Protein AF-A0A3D2HWS5-F1 (afdb_monomer_lite)

Radius of gyration: 29.05 Å; chains: 1; bounding box: 53×52×76 Å

Structure (mmCIF, N/CA/C/O backbone):
data_AF-A0A3D2HWS5-F1
#
_entry.id   AF-A0A3D2HWS5-F1
#
loop_
_atom_site.group_PDB
_atom_site.id
_atom_site.type_symbol
_atom_site.label_atom_id
_atom_site.label_alt_id
_atom_site.label_comp_id
_atom_site.label_asym_id
_atom_site.label_entity_id
_atom_site.label_seq_id
_atom_site.pdbx_PDB_ins_code
_atom_site.Cartn_x
_atom_site.Cartn_y
_atom_site.Cartn_z
_atom_site.occupancy
_atom_site.B_iso_or_equiv
_atom_site.auth_seq_id
_atom_site.auth_comp_id
_atom_site.auth_asym_id
_atom_site.auth_atom_id
_atom_site.pdbx_PDB_model_num
ATOM 1 N N . MET A 1 1 ? -42.005 -26.783 21.561 1.00 43.72 1 MET A N 1
ATOM 2 C CA . MET A 1 1 ? -40.786 -27.263 22.251 1.00 43.72 1 MET A CA 1
ATOM 3 C C . MET A 1 1 ? -40.171 -26.058 22.967 1.00 43.72 1 MET A C 1
ATOM 5 O O . MET A 1 1 ? -39.497 -25.274 22.329 1.00 43.72 1 MET A O 1
ATOM 9 N N . ARG A 1 2 ? -40.757 -25.592 24.078 1.00 44.53 2 ARG A N 1
ATOM 10 C CA . ARG A 1 2 ? -40.393 -25.871 25.488 1.00 44.53 2 ARG A CA 1
ATOM 11 C C . ARG A 1 2 ? -38.894 -25.729 25.805 1.00 44.53 2 ARG A C 1
ATOM 13 O O . ARG A 1 2 ? -38.157 -26.702 25.752 1.00 44.53 2 ARG A O 1
ATOM 20 N N . LEU A 1 3 ? -38.532 -24.474 26.102 1.00 45.56 3 LEU A N 1
ATOM 21 C CA . LEU A 1 3 ? -37.696 -23.984 27.211 1.00 45.56 3 LEU A CA 1
ATOM 22 C C . LEU A 1 3 ? -37.005 -25.080 28.045 1.00 45.56 3 LEU A C 1
ATOM 24 O O . LEU A 1 3 ? -37.684 -25.826 28.752 1.00 45.56 3 LEU A O 1
ATOM 28 N N . PHE A 1 4 ? -35.671 -25.119 28.019 1.00 47.72 4 PHE A N 1
ATOM 29 C CA . PHE A 1 4 ? -34.886 -25.878 28.993 1.00 47.72 4 PHE A CA 1
ATOM 30 C C . PHE A 1 4 ? -34.594 -25.008 30.229 1.00 47.72 4 PHE A C 1
ATOM 32 O O . PHE A 1 4 ? -34.109 -23.885 30.070 1.00 47.72 4 PHE A O 1
ATOM 39 N N . PRO A 1 5 ? -34.922 -25.489 31.442 1.00 51.78 5 PRO A N 1
ATOM 40 C CA . PRO A 1 5 ? -34.803 -24.736 32.679 1.00 51.78 5 PRO A CA 1
ATOM 41 C C . PRO A 1 5 ? -33.425 -24.866 33.337 1.00 51.78 5 PRO A C 1
ATOM 43 O O . PRO A 1 5 ? -32.711 -25.857 33.205 1.00 51.78 5 PRO A O 1
ATOM 46 N N . ILE A 1 6 ? -33.138 -23.826 34.108 1.00 55.88 6 ILE A N 1
ATOM 47 C CA . ILE A 1 6 ? -32.099 -23.656 35.123 1.00 55.88 6 ILE A CA 1
ATOM 48 C C . ILE A 1 6 ? -32.249 -24.707 36.243 1.00 55.88 6 ILE A C 1
ATOM 50 O O . ILE A 1 6 ? -33.352 -24.877 36.755 1.00 55.88 6 ILE A O 1
ATOM 54 N N . LEU A 1 7 ? -31.143 -25.331 36.675 1.00 49.88 7 LEU A N 1
ATOM 55 C CA . LEU A 1 7 ? -30.927 -25.936 38.009 1.00 49.88 7 LEU A CA 1
ATOM 56 C C . LEU A 1 7 ? -29.397 -26.030 38.244 1.00 49.88 7 LEU A C 1
ATOM 58 O O . LEU A 1 7 ? -28.706 -26.690 37.480 1.00 49.88 7 LEU A O 1
ATOM 62 N N . LEU A 1 8 ? -28.795 -25.182 39.089 1.00 50.88 8 LEU A N 1
ATOM 63 C CA . LEU A 1 8 ? -28.624 -25.313 40.555 1.00 50.88 8 LEU A CA 1
ATOM 64 C C . LEU A 1 8 ? -27.462 -26.235 40.985 1.00 50.88 8 LEU A C 1
ATOM 66 O O . LEU A 1 8 ? -27.625 -27.447 41.015 1.00 50.88 8 LEU A O 1
ATOM 70 N N . SER A 1 9 ? -26.338 -25.625 41.394 1.00 44.72 9 SER A N 1
ATOM 71 C CA . SER A 1 9 ? -25.592 -25.900 42.649 1.00 44.72 9 SER A CA 1
ATOM 72 C C . SER A 1 9 ? -24.456 -24.849 42.765 1.00 44.72 9 SER A C 1
ATOM 74 O O . SER A 1 9 ? -23.614 -24.795 41.878 1.00 44.72 9 SER A O 1
ATOM 76 N N . LEU A 1 10 ? -24.449 -23.838 43.660 1.00 44.75 10 LEU A N 1
ATOM 77 C CA . LEU A 1 10 ? -24.206 -23.879 45.126 1.00 44.75 10 LEU A CA 1
ATOM 78 C C . LEU A 1 10 ? -23.058 -24.857 45.459 1.00 44.75 10 LEU A C 1
ATOM 80 O O . LEU A 1 10 ? -23.177 -26.023 45.107 1.00 44.75 10 LEU A O 1
ATOM 84 N N . THR A 1 11 ? -21.917 -24.560 46.088 1.00 50.62 11 THR A N 1
ATOM 85 C CA . THR A 1 11 ? -21.402 -23.591 47.092 1.00 50.62 11 THR A CA 1
ATOM 86 C C . THR A 1 11 ? -19.868 -23.844 47.133 1.00 50.62 11 THR A C 1
ATOM 88 O O . THR A 1 11 ? -19.452 -24.942 46.784 1.00 50.62 11 THR A O 1
ATOM 91 N N . ALA A 1 12 ? -18.941 -22.965 47.517 1.00 53.25 12 ALA A N 1
ATOM 92 C CA . ALA A 1 12 ? -18.774 -22.416 48.858 1.00 53.25 12 ALA A CA 1
ATOM 93 C C . ALA A 1 12 ? -17.658 -21.353 48.869 1.00 53.25 12 ALA A C 1
ATOM 95 O O . ALA A 1 12 ? -16.605 -21.509 48.253 1.00 53.25 12 ALA A O 1
ATOM 96 N N . ILE A 1 13 ? -17.928 -20.289 49.617 1.00 55.72 13 ILE A N 1
ATOM 97 C CA . ILE A 1 13 ? -17.050 -19.171 49.945 1.00 55.72 13 ILE A CA 1
ATOM 98 C C . ILE A 1 13 ? -16.244 -19.586 51.178 1.00 55.72 13 ILE A C 1
ATOM 100 O O . ILE A 1 13 ? -16.841 -19.917 52.202 1.00 55.72 13 ILE A O 1
ATOM 104 N N . LEU A 1 14 ? -14.913 -19.541 51.112 1.00 53.78 14 LEU A N 1
ATOM 105 C CA . LEU A 1 14 ? -14.077 -19.545 52.311 1.00 53.78 14 LEU A CA 1
ATOM 106 C C . LEU A 1 14 ? -13.640 -18.114 52.607 1.00 53.78 14 LEU A C 1
ATOM 108 O O . LEU A 1 14 ? -12.800 -17.536 51.921 1.00 53.78 14 LEU A O 1
ATOM 112 N N . LEU A 1 15 ? -14.268 -17.561 53.645 1.00 55.41 15 LEU A N 1
ATOM 113 C CA . LEU A 1 15 ? -13.792 -16.398 54.369 1.00 55.41 15 LEU A CA 1
ATOM 114 C C . LEU A 1 15 ? -12.448 -16.735 55.020 1.00 55.41 15 LEU A C 1
ATOM 116 O O . LEU A 1 15 ? -12.360 -17.682 55.798 1.00 55.41 15 LEU A O 1
ATOM 120 N N . SER A 1 16 ? -11.443 -15.897 54.797 1.00 60.47 16 SER A N 1
ATOM 121 C CA . SER A 1 16 ? -10.395 -15.689 55.791 1.00 60.47 16 SER A CA 1
ATOM 122 C C . SER A 1 16 ? -10.261 -14.192 56.005 1.00 60.47 16 SER A C 1
AT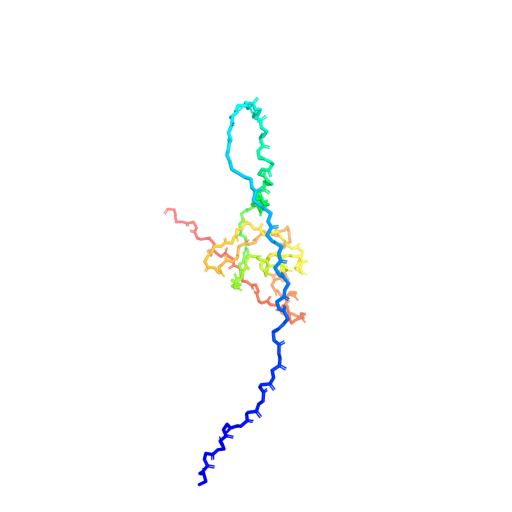OM 124 O O . SER A 1 16 ? -9.738 -13.469 55.160 1.00 60.47 16 SER A O 1
ATOM 126 N N . GLY A 1 17 ? -10.815 -13.729 57.122 1.00 43.22 17 GLY A N 1
ATOM 127 C CA . GLY A 1 17 ? -10.568 -12.393 57.630 1.00 43.22 17 GLY A CA 1
ATOM 128 C C . GLY A 1 17 ? -9.180 -12.312 58.260 1.00 43.22 17 GLY A C 1
ATOM 129 O O . GLY A 1 17 ? -8.743 -13.238 58.939 1.00 43.22 17 GLY A O 1
ATOM 130 N N . CYS A 1 18 ? -8.523 -11.171 58.087 1.00 49.53 18 CYS A N 1
ATOM 131 C CA . CYS A 1 18 ? -7.499 -10.700 59.006 1.00 49.53 18 CYS A CA 1
ATOM 132 C C . CYS A 1 18 ? -7.966 -9.339 59.517 1.00 49.53 18 CYS A C 1
ATOM 134 O O . CYS A 1 18 ? -8.001 -8.361 58.773 1.00 49.53 18 CYS A O 1
ATOM 136 N N . ALA A 1 19 ? -8.386 -9.312 60.780 1.00 44.41 19 ALA A N 1
ATOM 137 C CA . ALA A 1 19 ? -8.507 -8.088 61.547 1.00 44.41 19 ALA A CA 1
ATOM 138 C C . ALA A 1 19 ? -7.093 -7.665 61.965 1.00 44.41 19 ALA A C 1
ATOM 140 O O . ALA A 1 19 ? -6.368 -8.443 62.582 1.00 44.41 19 ALA A O 1
ATOM 141 N N . GLY A 1 20 ? -6.710 -6.450 61.601 1.00 39.94 20 GLY A N 1
ATOM 142 C CA . GLY A 1 20 ? -5.463 -5.813 62.001 1.00 39.94 20 GLY A CA 1
ATOM 143 C C . GLY A 1 20 ? -5.699 -4.313 62.027 1.00 39.94 20 GLY A C 1
ATOM 144 O O . GLY A 1 20 ? -5.607 -3.649 61.001 1.00 39.94 20 GLY A O 1
ATOM 145 N N . ASP A 1 21 ? -6.110 -3.836 63.194 1.00 49.16 21 ASP A N 1
ATOM 146 C CA . ASP A 1 21 ? -6.397 -2.446 63.529 1.00 49.16 21 ASP A CA 1
ATOM 147 C C . ASP A 1 21 ? -5.085 -1.663 63.706 1.00 49.16 21 ASP A C 1
ATOM 149 O O . ASP A 1 21 ? -4.228 -2.080 64.485 1.00 49.16 21 ASP A O 1
ATOM 153 N N . ALA A 1 22 ? -4.923 -0.552 62.981 1.00 41.34 22 ALA A N 1
ATOM 154 C CA . ALA A 1 22 ? -4.096 0.582 63.398 1.00 41.34 22 ALA A CA 1
ATOM 155 C C . ALA A 1 22 ? -4.407 1.820 62.535 1.00 41.34 22 ALA A C 1
ATOM 157 O O . ALA A 1 22 ? -4.209 1.831 61.320 1.00 41.34 22 ALA A O 1
ATOM 158 N N . ARG A 1 23 ? -4.867 2.891 63.183 1.00 38.91 23 ARG A N 1
ATOM 159 C CA . ARG A 1 23 ? -5.060 4.255 62.656 1.00 38.91 23 ARG A CA 1
ATOM 160 C C . ARG A 1 23 ? -4.614 5.235 63.771 1.00 38.91 23 ARG A C 1
ATOM 162 O O . ARG A 1 23 ? -4.893 4.897 64.920 1.00 38.91 23 ARG A O 1
ATOM 169 N N . PRO A 1 24 ? -4.112 6.474 63.537 1.00 51.00 24 PRO A N 1
ATOM 170 C CA . PRO A 1 24 ? -3.329 7.051 62.420 1.00 51.00 24 PRO A CA 1
ATOM 171 C C . PRO A 1 24 ? -2.133 7.988 62.830 1.00 51.00 24 PRO A C 1
ATOM 173 O O . PRO A 1 24 ? -2.039 8.380 63.987 1.00 51.00 24 PRO A O 1
ATOM 176 N N . GLU A 1 25 ? -1.357 8.435 61.812 1.00 45.75 25 GLU A N 1
ATOM 177 C CA . GLU A 1 25 ? -0.641 9.746 61.615 1.00 45.75 25 GLU A CA 1
ATOM 178 C C . GLU A 1 25 ? 0.541 10.155 62.545 1.00 45.75 25 GLU A C 1
ATOM 180 O O . GLU A 1 25 ? 0.576 9.708 63.687 1.00 45.75 25 GLU A O 1
ATOM 185 N N . PRO A 1 26 ? 1.473 11.080 62.166 1.00 48.34 26 PRO A N 1
ATOM 186 C CA . PRO A 1 26 ? 1.761 11.742 60.871 1.00 48.34 26 PRO A CA 1
ATOM 187 C C . PRO A 1 26 ? 3.275 11.816 60.489 1.00 48.34 26 PRO A C 1
ATOM 189 O O . PRO A 1 26 ? 4.165 11.558 61.293 1.00 48.34 26 PRO A O 1
ATOM 192 N N . THR A 1 27 ? 3.549 12.385 59.305 1.00 43.50 27 THR A N 1
ATOM 193 C CA . THR A 1 27 ? 4.818 13.030 58.875 1.00 43.50 27 THR A CA 1
ATOM 194 C C . THR A 1 27 ? 5.974 12.117 58.455 1.00 43.50 27 THR A C 1
ATOM 196 O O . THR A 1 27 ? 6.743 11.656 59.281 1.00 43.50 27 THR A O 1
ATOM 199 N N . GLU A 1 28 ? 6.186 11.991 57.144 1.00 47.81 28 GLU A N 1
ATOM 200 C CA . GLU A 1 28 ? 7.412 12.515 56.529 1.00 47.81 28 GLU A CA 1
ATOM 201 C C . GLU A 1 28 ? 7.266 12.603 55.005 1.00 47.81 28 GLU A C 1
ATOM 203 O O . GLU A 1 28 ? 7.000 11.634 54.296 1.00 47.81 28 GLU A O 1
ATOM 208 N N . THR A 1 29 ? 7.431 13.827 54.514 1.00 53.75 29 THR A N 1
ATOM 209 C CA . THR A 1 29 ? 7.716 14.156 53.123 1.00 53.75 29 THR A CA 1
ATOM 210 C C . THR A 1 29 ? 8.863 13.291 52.614 1.00 53.75 29 THR A C 1
ATOM 212 O O . THR A 1 29 ? 9.986 13.400 53.093 1.00 53.75 29 THR A O 1
ATOM 215 N N . THR A 1 30 ? 8.620 12.501 51.576 1.00 43.97 30 THR A N 1
ATOM 216 C CA . THR A 1 30 ? 9.634 12.194 50.565 1.00 43.97 30 THR A CA 1
ATOM 217 C C . THR A 1 30 ? 8.909 12.031 49.241 1.00 43.97 30 THR A C 1
ATOM 219 O O . THR A 1 3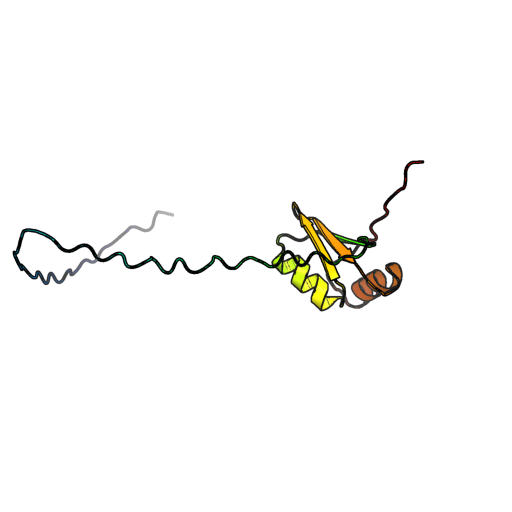0 ? 8.145 11.094 49.026 1.00 43.97 30 THR A O 1
ATOM 222 N N . ALA A 1 31 ? 9.119 13.010 48.365 1.00 50.44 31 ALA A N 1
ATOM 223 C CA . ALA A 1 31 ? 8.754 12.922 46.968 1.00 50.44 31 ALA A CA 1
ATOM 224 C C . ALA A 1 31 ? 9.460 11.707 46.356 1.00 50.44 31 ALA A C 1
ATOM 226 O O . ALA A 1 31 ? 10.688 11.663 46.311 1.00 50.44 31 ALA A O 1
ATOM 227 N N . ILE A 1 32 ? 8.690 10.734 45.875 1.00 48.16 32 ILE A N 1
ATOM 228 C CA . ILE A 1 32 ? 9.200 9.727 44.949 1.00 48.16 32 ILE A CA 1
ATOM 229 C C . ILE A 1 32 ? 8.309 9.785 43.719 1.00 48.16 32 ILE A C 1
ATOM 231 O O . ILE A 1 32 ? 7.163 9.342 43.708 1.00 48.16 32 ILE A O 1
ATOM 235 N N . THR A 1 33 ? 8.869 10.441 42.713 1.00 43.16 33 THR A N 1
ATOM 236 C CA . THR A 1 33 ? 8.429 10.530 41.331 1.00 43.16 33 THR A CA 1
ATOM 237 C C . THR A 1 33 ? 7.877 9.193 40.848 1.00 43.16 33 THR A C 1
ATOM 239 O O . THR A 1 33 ? 8.579 8.184 40.832 1.00 43.16 33 THR A O 1
ATOM 242 N N . GLN A 1 34 ? 6.613 9.206 40.433 1.00 50.97 34 GLN A N 1
ATOM 243 C CA . GLN A 1 34 ? 5.990 8.153 39.644 1.00 50.97 34 GLN A CA 1
ATOM 244 C C . GLN A 1 34 ? 6.883 7.882 38.420 1.00 50.97 34 GLN A C 1
ATOM 246 O O . GLN A 1 34 ? 7.099 8.808 37.634 1.00 50.97 34 GLN A O 1
ATOM 251 N N . PRO A 1 35 ? 7.411 6.664 38.200 1.00 44.03 35 PRO A N 1
ATOM 252 C CA . PRO A 1 35 ? 7.876 6.306 36.876 1.00 44.03 35 PRO A CA 1
ATOM 253 C C . PRO A 1 35 ? 6.614 6.115 36.035 1.00 44.03 35 PRO A C 1
ATOM 255 O O . PRO A 1 35 ? 6.093 5.011 35.890 1.00 44.03 35 PRO A O 1
ATOM 258 N N . THR A 1 36 ? 6.069 7.223 35.533 1.00 45.31 36 THR A N 1
ATOM 259 C CA . THR A 1 36 ? 5.164 7.196 34.392 1.00 45.31 36 THR A CA 1
ATOM 260 C C . THR A 1 36 ? 5.988 6.604 33.267 1.00 45.31 36 THR A C 1
ATOM 262 O O . THR A 1 36 ? 6.843 7.276 32.691 1.00 45.31 36 THR A O 1
ATOM 265 N N . ALA A 1 37 ? 5.800 5.305 33.030 1.00 50.53 37 ALA A N 1
ATOM 266 C CA . ALA A 1 37 ? 6.298 4.661 31.835 1.00 50.53 37 ALA A CA 1
ATOM 267 C C . ALA A 1 37 ? 5.873 5.552 30.659 1.00 50.53 37 ALA A C 1
ATOM 269 O O . ALA A 1 37 ? 4.682 5.874 30.564 1.00 50.53 37 ALA A O 1
ATOM 270 N N . PRO A 1 38 ? 6.809 6.021 29.818 1.00 49.97 38 PRO A N 1
ATOM 271 C CA . PRO A 1 38 ? 6.416 6.727 28.618 1.00 49.97 38 PRO A CA 1
ATOM 272 C C . PRO A 1 38 ? 5.475 5.794 27.858 1.00 49.97 38 PRO A C 1
ATOM 274 O O . PRO A 1 38 ? 5.809 4.630 27.618 1.00 49.97 38 PRO A O 1
ATOM 277 N N . ALA A 1 39 ? 4.274 6.284 27.538 1.00 60.75 39 ALA A N 1
ATOM 278 C CA . ALA A 1 39 ? 3.445 5.641 26.531 1.00 60.75 39 ALA A CA 1
ATOM 279 C C . ALA A 1 39 ? 4.353 5.364 25.323 1.00 60.75 39 ALA A C 1
ATOM 281 O O . ALA A 1 39 ? 5.170 6.233 25.001 1.00 60.75 39 ALA A O 1
ATOM 282 N N . PRO A 1 40 ? 4.295 4.180 24.690 1.00 52.44 40 PRO A N 1
ATOM 283 C CA . PRO A 1 40 ? 5.051 3.965 23.473 1.00 52.44 40 PRO A CA 1
ATOM 284 C C . PRO A 1 40 ? 4.580 5.018 22.474 1.00 52.44 40 PRO A C 1
ATOM 286 O O . PRO A 1 40 ? 3.463 4.948 21.963 1.00 52.44 40 PRO A O 1
ATOM 289 N N . SER A 1 41 ? 5.414 6.030 22.250 1.00 51.00 41 SER A N 1
ATOM 290 C CA . SER A 1 41 ? 5.305 6.900 21.097 1.00 51.00 41 SER A CA 1
ATOM 291 C C . SER A 1 41 ? 5.412 5.965 19.908 1.00 51.00 41 SER A C 1
ATOM 293 O O . SER A 1 41 ? 6.494 5.454 19.621 1.00 51.00 41 SER A O 1
ATOM 295 N N . VAL A 1 42 ? 4.276 5.660 19.283 1.00 59.31 42 VAL A N 1
ATOM 296 C CA . VAL A 1 42 ? 4.264 5.057 17.956 1.00 59.31 42 VAL A CA 1
ATOM 297 C C . VAL A 1 42 ? 5.133 5.997 17.125 1.00 59.31 42 VAL A C 1
ATOM 299 O O . VAL A 1 42 ? 4.805 7.184 17.061 1.00 59.31 42 VAL A O 1
ATOM 302 N N . PRO A 1 43 ? 6.296 5.562 16.614 1.00 48.75 43 PRO A N 1
ATOM 303 C CA . PRO A 1 43 ? 7.067 6.428 15.751 1.00 48.75 43 PRO A CA 1
ATOM 304 C C . PRO A 1 43 ? 6.152 6.744 14.575 1.00 48.75 43 PRO A C 1
ATOM 306 O O . PRO A 1 43 ? 5.725 5.828 13.868 1.00 48.75 43 PRO A O 1
ATOM 309 N N . GLU A 1 44 ? 5.815 8.022 14.401 1.00 51.28 44 GLU A N 1
ATOM 310 C CA . GLU A 1 44 ? 5.300 8.527 13.137 1.00 51.28 44 GLU A CA 1
ATOM 311 C C . GLU A 1 44 ? 6.385 8.216 12.105 1.00 51.28 44 GLU A C 1
ATOM 313 O O . GLU A 1 44 ? 7.363 8.941 11.936 1.00 51.28 44 GLU A O 1
ATOM 318 N N . THR A 1 45 ? 6.294 7.023 11.521 1.00 47.56 45 THR A N 1
ATOM 319 C CA . THR A 1 45 ? 7.184 6.552 10.469 1.00 47.56 45 THR A CA 1
ATOM 320 C C . THR A 1 45 ? 6.648 7.180 9.199 1.00 47.56 45 THR A C 1
ATOM 322 O O . THR A 1 45 ? 6.005 6.533 8.383 1.00 47.56 45 THR A O 1
ATOM 325 N N . THR A 1 46 ? 6.816 8.494 9.112 1.00 55.41 46 THR A N 1
ATOM 326 C CA . THR A 1 46 ? 6.454 9.310 7.964 1.00 55.41 46 THR A CA 1
ATOM 327 C C . THR A 1 46 ? 7.644 9.239 7.018 1.00 55.41 46 THR A C 1
ATOM 329 O O . THR A 1 46 ? 8.655 9.913 7.223 1.00 55.41 46 THR A O 1
ATOM 332 N N . GLY A 1 47 ? 7.590 8.356 6.019 1.00 58.53 47 GLY A N 1
ATOM 333 C CA . GLY A 1 47 ? 8.579 8.357 4.943 1.00 58.53 47 GLY A CA 1
ATOM 334 C C . GLY A 1 47 ? 8.604 9.721 4.244 1.00 58.53 47 GLY A C 1
ATOM 335 O O . GLY A 1 47 ? 7.562 10.234 3.858 1.00 58.53 47 GLY A O 1
ATOM 336 N N . THR A 1 48 ? 9.785 10.316 4.068 1.00 69.38 48 THR A N 1
ATOM 337 C CA . THR A 1 48 ? 9.970 11.679 3.522 1.00 69.38 48 THR A CA 1
ATOM 338 C C . THR A 1 48 ? 9.712 11.802 2.007 1.00 69.38 48 THR A C 1
ATOM 340 O O . THR A 1 48 ? 10.063 12.814 1.407 1.00 69.38 48 THR A O 1
ATOM 343 N N . GLY A 1 49 ? 9.158 10.775 1.357 1.00 78.69 49 GLY A N 1
ATOM 344 C CA . GLY A 1 49 ? 8.902 10.754 -0.086 1.00 78.69 49 GLY A CA 1
ATOM 345 C C . GLY A 1 49 ? 7.457 11.109 -0.430 1.00 78.69 49 GLY A C 1
ATOM 346 O O . GLY A 1 49 ? 6.545 10.826 0.347 1.00 78.69 49 GLY A O 1
ATOM 347 N N . GLU A 1 50 ? 7.235 11.695 -1.609 1.00 90.00 50 GLU A N 1
ATOM 348 C CA . GLU A 1 50 ? 5.876 11.929 -2.105 1.00 90.00 50 GLU A CA 1
ATOM 349 C C . GLU A 1 50 ? 5.142 10.590 -2.281 1.00 90.00 50 GLU A C 1
ATOM 351 O O . GLU A 1 50 ? 5.688 9.656 -2.879 1.00 90.00 50 GLU A O 1
ATOM 356 N N . PRO A 1 51 ? 3.921 10.444 -1.741 1.00 94.19 51 PRO A N 1
ATOM 357 C CA . PRO A 1 51 ? 3.213 9.179 -1.797 1.00 94.19 51 PRO A CA 1
ATOM 358 C C . PRO A 1 51 ? 2.754 8.882 -3.225 1.00 94.19 51 PRO A C 1
ATOM 360 O O . PRO A 1 51 ? 1.903 9.578 -3.773 1.00 94.19 51 PRO A O 1
ATOM 363 N N . GLN A 1 52 ? 3.284 7.808 -3.802 1.00 96.31 52 GLN A N 1
ATOM 364 C CA . GLN A 1 52 ? 3.003 7.363 -5.172 1.00 96.31 52 GLN A CA 1
ATOM 365 C C . GLN A 1 52 ? 1.956 6.247 -5.222 1.00 96.31 52 GLN A C 1
ATOM 367 O O . GLN A 1 52 ? 1.341 6.008 -6.259 1.00 96.31 52 GLN A O 1
ATOM 372 N N . LEU A 1 53 ? 1.762 5.543 -4.107 1.00 97.50 53 LEU A N 1
ATOM 373 C CA . LEU A 1 53 ? 0.871 4.395 -3.985 1.00 97.50 53 LEU A CA 1
ATOM 374 C C . LEU A 1 53 ? -0.101 4.608 -2.823 1.00 97.50 53 LEU A C 1
ATOM 376 O O . LEU A 1 53 ? 0.198 5.330 -1.873 1.00 97.50 53 LEU A O 1
ATOM 380 N N . MET A 1 54 ? -1.250 3.945 -2.879 1.00 97.94 54 MET A N 1
ATOM 381 C CA . MET A 1 54 ? -2.251 3.956 -1.819 1.00 97.94 54 MET A CA 1
ATOM 382 C C . MET A 1 54 ? -2.945 2.604 -1.653 1.00 97.94 54 MET A C 1
ATOM 384 O O . MET A 1 54 ? -3.016 1.817 -2.598 1.00 97.94 54 MET A O 1
ATOM 388 N N . ALA A 1 55 ? -3.478 2.355 -0.459 1.00 98.12 55 ALA A N 1
ATOM 389 C CA . ALA A 1 55 ? -4.320 1.201 -0.158 1.00 98.12 55 ALA A CA 1
ATOM 390 C C . ALA A 1 55 ? -5.351 1.534 0.919 1.00 98.12 55 ALA A C 1
ATOM 392 O O . ALA A 1 55 ? -5.120 2.405 1.758 1.00 98.12 55 ALA A O 1
ATOM 393 N N . LEU A 1 56 ? -6.457 0.794 0.928 1.00 98.12 56 LEU A N 1
ATOM 394 C CA . LEU A 1 56 ? -7.398 0.804 2.043 1.00 98.12 56 LEU A CA 1
ATOM 395 C C . LEU A 1 56 ? -6.982 -0.255 3.065 1.00 98.12 56 LEU A C 1
ATOM 397 O O . LEU A 1 56 ? -6.755 -1.408 2.697 1.00 98.12 56 LEU A O 1
ATOM 401 N N . THR A 1 57 ? -6.879 0.130 4.335 1.00 97.81 57 THR A N 1
ATOM 402 C CA . THR A 1 57 ? -6.557 -0.783 5.442 1.00 97.81 57 THR A CA 1
ATOM 403 C C . THR A 1 57 ? -7.360 -0.425 6.686 1.00 97.81 57 THR A C 1
ATOM 405 O O . THR A 1 57 ? -7.618 0.751 6.935 1.00 97.81 57 THR A O 1
ATOM 408 N N . ASP A 1 58 ? -7.713 -1.411 7.513 1.00 97.38 58 ASP A N 1
ATOM 409 C CA . ASP A 1 58 ? -8.549 -1.160 8.695 1.00 97.38 58 ASP A CA 1
ATOM 410 C C . ASP A 1 58 ? -7.739 -0.523 9.831 1.00 97.38 58 ASP A C 1
ATOM 412 O O . ASP A 1 58 ? -8.266 0.221 10.660 1.00 97.38 58 ASP A O 1
ATOM 416 N N . THR A 1 59 ? -6.432 -0.801 9.876 1.00 97.81 59 THR A N 1
ATOM 417 C CA . THR A 1 59 ? -5.523 -0.272 10.899 1.00 97.81 59 THR A CA 1
ATOM 418 C C . THR A 1 59 ? -4.182 0.173 10.316 1.00 97.81 59 THR A C 1
ATOM 420 O O . THR A 1 59 ? -3.741 -0.308 9.267 1.00 97.81 59 THR A O 1
ATOM 423 N N . GLN A 1 60 ? -3.476 1.041 11.047 1.00 97.50 60 GLN A N 1
ATOM 424 C CA . GLN A 1 60 ? -2.087 1.397 10.740 1.00 97.50 60 GLN A CA 1
ATOM 425 C C . GLN A 1 60 ? -1.160 0.168 10.758 1.00 97.50 60 GLN A C 1
ATOM 427 O O . GLN A 1 60 ? -0.281 0.040 9.911 1.00 97.50 60 GLN A O 1
ATOM 432 N N . ALA A 1 61 ? -1.375 -0.780 1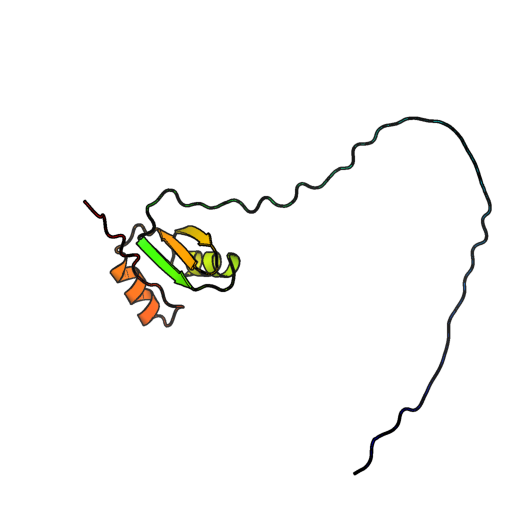1.677 1.00 98.00 61 ALA A N 1
ATOM 433 C CA . ALA A 1 61 ? -0.560 -1.994 11.767 1.00 98.00 61 ALA A CA 1
ATOM 434 C C . ALA A 1 61 ? -0.683 -2.879 10.511 1.00 98.00 61 ALA A C 1
ATOM 436 O O . ALA A 1 61 ? 0.298 -3.488 10.072 1.00 98.00 61 ALA A O 1
ATOM 437 N N . GLU A 1 62 ? -1.873 -2.936 9.909 1.00 98.12 62 GLU A N 1
ATOM 438 C CA . GLU A 1 62 ? -2.080 -3.587 8.613 1.00 98.12 62 GLU A CA 1
ATOM 439 C C . GLU A 1 62 ? -1.374 -2.845 7.481 1.00 98.12 62 GLU A C 1
ATOM 441 O O . GLU A 1 62 ? -0.721 -3.494 6.664 1.00 98.12 62 GLU A O 1
ATOM 446 N N . ALA A 1 63 ? -1.423 -1.509 7.470 1.00 98.12 63 ALA A N 1
ATOM 447 C CA . ALA A 1 63 ? -0.687 -0.698 6.503 1.00 98.12 63 ALA A CA 1
ATOM 448 C C . ALA A 1 63 ? 0.826 -0.948 6.585 1.00 98.12 63 ALA A C 1
ATOM 450 O O . ALA A 1 63 ? 1.480 -1.161 5.568 1.00 98.12 63 ALA A O 1
ATOM 451 N N . GLU A 1 64 ? 1.394 -1.026 7.787 1.00 98.25 64 GLU A N 1
ATOM 452 C CA . GLU A 1 64 ? 2.809 -1.359 7.969 1.00 98.25 64 GLU A CA 1
ATOM 453 C C . GLU A 1 64 ? 3.145 -2.793 7.540 1.00 98.25 64 GLU A C 1
ATOM 455 O O . GLU A 1 64 ? 4.219 -3.060 6.995 1.00 98.25 64 GLU A O 1
ATOM 460 N N . LYS A 1 65 ? 2.245 -3.750 7.796 1.00 98.25 65 LYS A N 1
ATOM 461 C CA . LYS A 1 65 ? 2.414 -5.130 7.325 1.00 98.25 65 LYS A CA 1
ATOM 462 C C . LYS A 1 65 ? 2.422 -5.175 5.799 1.00 98.25 65 LYS A C 1
ATOM 464 O O . LYS A 1 65 ? 3.257 -5.878 5.232 1.00 98.25 65 LYS A O 1
ATOM 469 N N . LEU A 1 66 ? 1.540 -4.410 5.162 1.00 97.81 66 LEU A N 1
ATOM 470 C CA . LEU A 1 66 ? 1.475 -4.270 3.715 1.00 97.81 66 LEU A CA 1
ATOM 471 C C . LEU A 1 66 ? 2.754 -3.628 3.163 1.00 97.81 66 LEU A C 1
ATOM 473 O O . LEU A 1 66 ? 3.353 -4.173 2.240 1.00 97.81 66 LEU A O 1
ATOM 477 N N . ALA A 1 67 ? 3.232 -2.552 3.794 1.00 97.94 67 ALA A 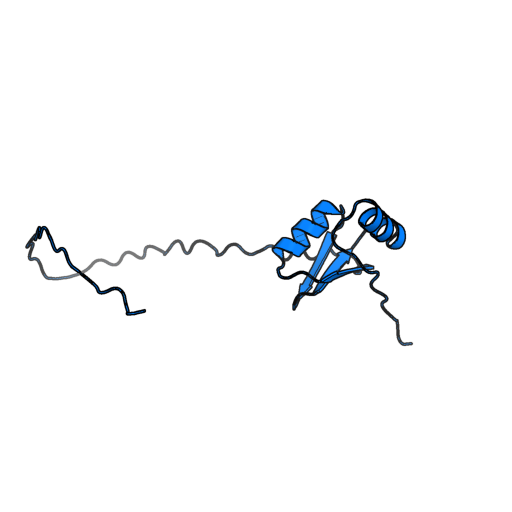N 1
ATOM 478 C CA . ALA A 1 67 ? 4.486 -1.888 3.447 1.00 97.94 67 ALA A CA 1
ATOM 479 C C . ALA A 1 67 ? 5.663 -2.879 3.431 1.00 97.94 67 ALA A C 1
ATOM 481 O O . ALA A 1 67 ? 6.357 -3.025 2.425 1.00 97.94 67 ALA A O 1
ATOM 482 N N . ARG A 1 68 ? 5.814 -3.661 4.510 1.00 98.12 68 ARG A N 1
ATOM 483 C CA . ARG A 1 68 ? 6.842 -4.711 4.614 1.00 98.12 68 ARG A CA 1
ATOM 484 C C . ARG A 1 68 ? 6.679 -5.809 3.567 1.00 98.12 68 ARG A C 1
ATOM 486 O O . ARG A 1 68 ? 7.676 -6.278 3.030 1.00 98.12 68 ARG A O 1
ATOM 493 N N . GLN A 1 69 ? 5.446 -6.229 3.291 1.00 98.12 69 GLN A N 1
ATOM 494 C CA . GLN A 1 69 ? 5.162 -7.269 2.302 1.00 98.12 69 GLN A CA 1
ATOM 495 C C . GLN A 1 69 ? 5.570 -6.840 0.890 1.00 98.12 69 GLN A C 1
ATOM 497 O O . GLN A 1 69 ? 6.123 -7.642 0.142 1.00 98.12 69 GLN A O 1
ATOM 502 N N . TYR A 1 70 ? 5.313 -5.583 0.539 1.00 97.50 70 TYR A N 1
ATOM 503 C CA . TYR A 1 70 ? 5.620 -5.038 -0.779 1.00 97.50 70 TYR A CA 1
ATOM 504 C C . TYR A 1 70 ? 7.046 -4.499 -0.919 1.00 97.50 70 TYR A C 1
ATOM 506 O O . TYR A 1 70 ? 7.488 -4.294 -2.050 1.00 97.50 70 TYR A O 1
ATOM 514 N N . GLY A 1 71 ? 7.757 -4.300 0.196 1.00 97.12 71 GLY A N 1
ATOM 515 C CA . GLY A 1 71 ? 9.069 -3.651 0.212 1.00 97.12 71 GLY A CA 1
ATOM 516 C C . GLY A 1 71 ? 8.987 -2.141 -0.024 1.00 97.12 71 GLY A C 1
ATOM 517 O O . GLY A 1 71 ? 9.910 -1.565 -0.586 1.00 97.12 71 GLY A O 1
ATOM 518 N N . ILE A 1 72 ? 7.878 -1.515 0.374 1.00 97.38 72 ILE A N 1
ATOM 519 C CA . ILE A 1 72 ? 7.608 -0.081 0.208 1.00 97.38 72 ILE A CA 1
ATOM 520 C C . ILE A 1 72 ? 7.562 0.614 1.571 1.00 97.38 72 ILE A C 1
ATOM 522 O O . ILE A 1 72 ? 7.478 -0.035 2.614 1.00 97.38 72 ILE A O 1
ATOM 526 N N . THR A 1 73 ? 7.590 1.942 1.570 1.00 97.44 73 THR A N 1
ATOM 527 C CA . THR A 1 73 ? 7.607 2.752 2.792 1.00 97.44 73 THR A CA 1
ATOM 528 C C . THR A 1 73 ? 6.231 3.348 3.043 1.00 97.44 73 THR A C 1
ATOM 530 O O . THR A 1 73 ? 5.681 4.012 2.169 1.00 97.44 73 THR A O 1
ATOM 533 N N . LEU A 1 74 ? 5.676 3.149 4.241 1.00 97.38 74 LEU A N 1
ATOM 534 C CA . LEU A 1 74 ? 4.484 3.878 4.674 1.00 97.38 74 LEU A CA 1
ATOM 535 C C . LEU A 1 74 ? 4.842 5.362 4.843 1.00 97.38 74 LEU A C 1
ATOM 537 O O . LEU A 1 74 ? 5.795 5.701 5.539 1.00 97.38 74 LEU A O 1
ATOM 541 N N . VAL A 1 75 ? 4.099 6.236 4.171 1.00 96.44 75 VAL A N 1
ATOM 542 C CA . VAL A 1 75 ? 4.241 7.694 4.273 1.00 96.44 75 VAL A CA 1
ATOM 543 C C . VAL A 1 75 ? 3.231 8.234 5.268 1.00 96.44 75 VAL A C 1
ATOM 545 O O . VAL A 1 75 ? 3.591 8.995 6.155 1.00 96.44 75 VAL A O 1
ATOM 548 N N . SER A 1 76 ? 1.968 7.827 5.155 1.00 95.25 76 SER A N 1
ATOM 549 C CA . SER A 1 76 ? 0.935 8.215 6.110 1.00 95.25 76 SER A CA 1
ATOM 550 C C . SER A 1 76 ? -0.187 7.188 6.167 1.00 95.25 76 SER A C 1
ATOM 552 O O . SER A 1 76 ? -0.408 6.422 5.229 1.00 95.25 76 SER A O 1
ATOM 554 N N . TRP A 1 77 ? -0.896 7.175 7.291 1.00 97.44 77 TRP A N 1
ATOM 555 C CA . TRP A 1 77 ? -2.133 6.427 7.458 1.00 97.44 77 TRP A CA 1
ATOM 556 C C . TRP A 1 77 ? -3.157 7.319 8.154 1.00 97.44 77 TRP A C 1
ATOM 558 O O . TRP A 1 77 ? -2.880 7.846 9.231 1.00 97.44 77 TRP A O 1
ATOM 568 N N . GLN A 1 78 ? -4.320 7.512 7.538 1.00 95.94 78 GLN A N 1
ATOM 569 C CA . GLN A 1 78 ? -5.403 8.312 8.107 1.00 95.94 78 GLN A CA 1
ATOM 570 C C . GLN A 1 78 ? -6.753 7.809 7.600 1.00 95.94 78 GLN A C 1
ATOM 572 O O . GLN A 1 78 ? -6.914 7.573 6.407 1.00 95.94 78 GLN A O 1
ATOM 577 N N . ASP A 1 79 ? -7.711 7.635 8.516 1.00 95.38 79 ASP A N 1
ATOM 578 C CA . ASP A 1 79 ? -9.103 7.264 8.218 1.00 95.38 79 ASP A CA 1
ATOM 579 C C . ASP A 1 79 ? -9.250 6.058 7.270 1.00 95.38 79 ASP A C 1
ATOM 581 O O . ASP A 1 79 ? -10.100 6.025 6.382 1.00 95.38 79 ASP A O 1
ATOM 585 N N . GLY A 1 80 ? -8.394 5.050 7.461 1.00 96.25 80 GLY A N 1
ATOM 586 C CA . GLY A 1 80 ? -8.387 3.818 6.670 1.00 96.25 80 GLY A CA 1
ATOM 587 C C . GLY A 1 80 ? -7.695 3.922 5.307 1.00 96.25 80 GLY A C 1
ATOM 588 O O . GLY A 1 80 ? -7.652 2.938 4.571 1.00 96.25 80 GLY A O 1
ATOM 589 N N . LEU A 1 81 ? -7.120 5.078 4.968 1.00 97.31 81 LEU A N 1
ATOM 590 C CA . LEU A 1 81 ? -6.296 5.273 3.781 1.00 97.31 81 LEU A CA 1
ATOM 591 C C . LEU A 1 81 ? -4.814 5.252 4.162 1.00 97.31 81 LEU A C 1
ATOM 593 O O . LEU A 1 81 ? -4.334 6.100 4.916 1.00 97.31 8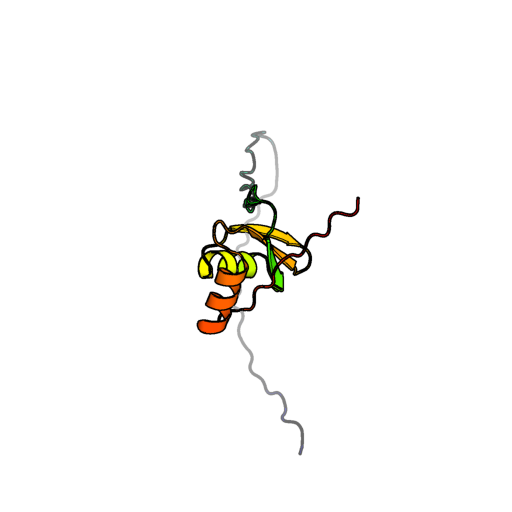1 LEU A O 1
ATOM 597 N N . ALA A 1 82 ? -4.084 4.294 3.604 1.00 97.81 82 ALA A N 1
ATOM 598 C CA . ALA A 1 82 ? -2.637 4.210 3.683 1.00 97.81 82 ALA A CA 1
ATOM 599 C C . ALA A 1 82 ? -2.011 4.794 2.413 1.00 97.81 82 ALA A C 1
ATOM 601 O O . ALA A 1 82 ? -2.403 4.425 1.306 1.00 97.81 82 ALA A O 1
ATOM 602 N N . LEU A 1 83 ? -1.018 5.663 2.571 1.00 97.25 83 LEU A N 1
ATOM 603 C CA . LEU A 1 83 ? -0.217 6.224 1.489 1.00 97.25 83 LEU A CA 1
ATOM 604 C C . LEU A 1 83 ? 1.215 5.706 1.585 1.00 97.25 83 LEU A C 1
ATOM 606 O O . LEU A 1 83 ? 1.802 5.692 2.668 1.00 97.25 83 LEU A O 1
ATOM 610 N N . PHE A 1 84 ? 1.794 5.314 0.454 1.00 97.25 84 PHE A N 1
ATOM 611 C CA . PHE A 1 84 ? 3.111 4.694 0.403 1.00 97.25 84 PHE A CA 1
ATOM 612 C C . PHE A 1 84 ? 4.025 5.350 -0.627 1.00 97.25 84 PHE A C 1
ATOM 614 O O . PHE A 1 84 ? 3.597 5.813 -1.687 1.00 97.25 84 PHE A O 1
ATOM 621 N N . PHE A 1 85 ? 5.315 5.311 -0.321 1.00 96.44 85 PHE A N 1
ATOM 622 C CA . PHE A 1 85 ? 6.410 5.672 -1.204 1.00 96.44 85 PHE A CA 1
ATOM 623 C C . PHE A 1 85 ? 7.154 4.409 -1.648 1.00 96.44 85 PHE A C 1
ATOM 625 O O . PHE A 1 85 ? 7.354 3.484 -0.858 1.00 96.44 85 PHE A O 1
ATOM 632 N N . THR A 1 86 ? 7.592 4.391 -2.903 1.00 95.69 86 THR A N 1
ATOM 633 C CA . THR A 1 86 ? 8.419 3.331 -3.487 1.00 95.69 86 THR A CA 1
ATOM 634 C C . THR A 1 86 ? 9.561 3.947 -4.295 1.00 95.69 86 THR A C 1
ATOM 636 O O . THR A 1 86 ? 9.382 4.988 -4.924 1.00 95.69 86 THR A O 1
ATOM 639 N N . GLU A 1 87 ? 10.733 3.309 -4.277 1.00 95.31 87 GLU A N 1
ATOM 640 C CA . GLU A 1 87 ? 11.855 3.651 -5.171 1.00 95.31 87 GLU A CA 1
ATOM 641 C C . GLU A 1 87 ? 11.727 2.967 -6.544 1.00 95.31 87 GLU A C 1
ATOM 643 O O . GLU A 1 87 ? 12.365 3.372 -7.514 1.00 95.31 87 GLU A O 1
ATOM 648 N N . GLU A 1 88 ? 10.908 1.917 -6.628 1.00 95.94 88 GLU A N 1
ATOM 649 C CA . GLU A 1 88 ? 10.579 1.222 -7.872 1.00 95.94 88 GLU A CA 1
ATOM 650 C C . GLU A 1 88 ? 9.471 1.946 -8.645 1.00 95.94 88 GLU A C 1
ATOM 652 O O . GLU A 1 88 ? 8.684 2.693 -8.066 1.00 95.94 88 GLU A O 1
ATOM 657 N N . ASP A 1 89 ? 9.349 1.634 -9.936 1.00 96.62 89 ASP A N 1
ATOM 658 C CA . ASP A 1 89 ? 8.211 2.049 -10.757 1.00 96.62 89 ASP A CA 1
ATOM 659 C C . ASP A 1 89 ? 6.865 1.620 -10.112 1.00 96.62 89 ASP A C 1
ATOM 661 O O . ASP A 1 89 ? 6.651 0.419 -9.890 1.00 96.62 89 ASP A O 1
ATOM 665 N N . PRO A 1 90 ? 5.945 2.559 -9.807 1.00 96.69 90 PRO A N 1
ATOM 666 C CA . PRO A 1 90 ? 4.697 2.255 -9.105 1.00 96.69 90 PRO A CA 1
ATOM 667 C C . PRO A 1 90 ? 3.811 1.228 -9.820 1.00 96.69 90 PRO A C 1
ATOM 669 O O . PRO A 1 90 ? 3.224 0.363 -9.164 1.00 96.69 90 PRO A O 1
ATOM 672 N N . GLU A 1 91 ? 3.736 1.270 -11.155 1.00 97.31 91 GLU A N 1
ATOM 673 C CA . GLU A 1 91 ? 2.960 0.299 -11.942 1.00 97.31 91 GLU A CA 1
ATOM 674 C C . GLU A 1 91 ? 3.505 -1.121 -11.762 1.00 97.31 91 GLU A C 1
ATOM 676 O O . GLU A 1 91 ? 2.751 -2.073 -11.533 1.00 97.31 91 GLU A O 1
ATOM 681 N N . SER A 1 92 ? 4.827 -1.266 -11.799 1.00 97.75 92 SER A N 1
ATOM 682 C CA . SER A 1 92 ? 5.509 -2.542 -11.598 1.00 97.75 92 SER A CA 1
ATOM 683 C C . SER A 1 92 ? 5.232 -3.141 -10.215 1.00 97.75 92 SER A C 1
ATOM 685 O O . SER A 1 92 ? 5.011 -4.354 -10.107 1.00 97.75 92 SER A O 1
ATOM 687 N N . VAL A 1 93 ? 5.177 -2.314 -9.165 1.00 98.06 93 VAL A N 1
ATOM 688 C CA . VAL A 1 93 ? 4.839 -2.752 -7.797 1.00 98.06 93 VAL A CA 1
ATOM 689 C C . VAL A 1 93 ? 3.401 -3.275 -7.722 1.00 98.06 93 VAL A C 1
ATOM 691 O O . VAL A 1 93 ? 3.171 -4.366 -7.190 1.00 98.06 93 VAL A O 1
ATOM 694 N N . VAL A 1 94 ? 2.441 -2.548 -8.303 1.00 97.69 94 VAL A N 1
ATOM 695 C CA . VAL A 1 94 ? 1.025 -2.955 -8.347 1.00 97.69 94 VAL A CA 1
ATOM 696 C C . VAL A 1 94 ? 0.858 -4.273 -9.107 1.00 97.69 94 VAL A C 1
ATOM 698 O O . VAL A 1 94 ? 0.235 -5.216 -8.611 1.00 97.69 94 VAL A O 1
ATOM 701 N N . LEU A 1 95 ? 1.480 -4.393 -10.284 1.00 97.75 95 LEU A N 1
ATOM 702 C CA . LEU A 1 95 ? 1.435 -5.611 -11.095 1.00 97.75 95 LEU A CA 1
ATOM 703 C C . LEU A 1 95 ? 2.048 -6.813 -10.371 1.00 97.75 95 LEU A C 1
ATOM 705 O O . LEU A 1 95 ? 1.536 -7.931 -10.484 1.00 97.75 95 LEU A O 1
ATOM 709 N N . ARG A 1 96 ? 3.141 -6.608 -9.628 1.00 97.62 96 ARG A N 1
ATOM 710 C CA . ARG A 1 96 ? 3.753 -7.652 -8.796 1.00 97.62 96 ARG A CA 1
ATOM 711 C C . ARG A 1 96 ? 2.785 -8.127 -7.715 1.00 97.62 96 ARG A C 1
ATOM 713 O O . ARG A 1 96 ? 2.633 -9.335 -7.540 1.00 97.62 96 ARG A O 1
ATOM 720 N N . GLY A 1 97 ? 2.101 -7.200 -7.049 1.00 97.38 97 GLY A N 1
ATOM 721 C CA . GLY A 1 97 ? 1.061 -7.501 -6.066 1.00 97.38 97 GLY A CA 1
ATOM 722 C C . GLY A 1 97 ? -0.044 -8.394 -6.620 1.00 97.38 97 GLY A C 1
ATOM 723 O O . GLY A 1 97 ? -0.305 -9.472 -6.083 1.00 97.38 97 GLY A O 1
ATOM 724 N N . ALA A 1 98 ? -0.616 -7.994 -7.758 1.00 97.06 98 ALA A N 1
ATOM 725 C CA . ALA A 1 98 ? -1.672 -8.743 -8.434 1.00 97.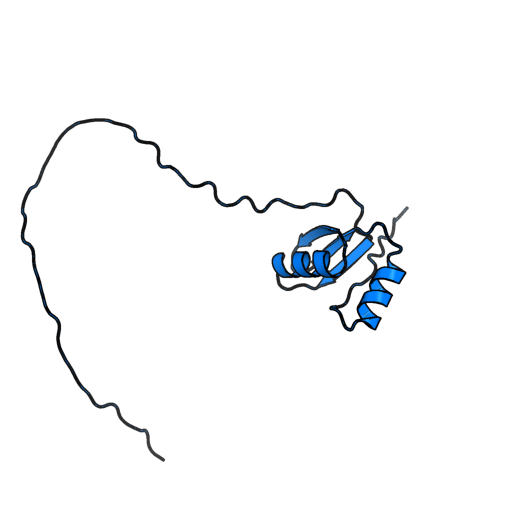06 98 ALA A CA 1
ATOM 726 C C . ALA A 1 98 ? -1.222 -10.157 -8.841 1.00 97.06 98 ALA A C 1
ATOM 728 O O . ALA A 1 98 ? -1.938 -11.130 -8.610 1.00 97.06 98 ALA A O 1
ATOM 729 N N . LYS A 1 99 ? -0.005 -10.297 -9.389 1.00 98.06 99 LYS A N 1
ATOM 730 C CA . LYS A 1 99 ? 0.567 -11.603 -9.768 1.00 98.06 99 LYS A CA 1
ATOM 731 C C . LYS A 1 99 ? 0.743 -12.546 -8.576 1.00 98.06 99 LYS A C 1
ATOM 733 O O . LYS A 1 99 ? 0.597 -13.753 -8.739 1.00 98.06 99 LYS A O 1
ATOM 738 N N . ASN A 1 100 ? 1.049 -12.001 -7.402 1.00 97.38 100 ASN A N 1
ATOM 739 C CA . ASN A 1 100 ? 1.268 -12.775 -6.182 1.00 97.38 100 ASN A CA 1
ATOM 740 C C . ASN A 1 100 ? -0.007 -12.977 -5.342 1.00 97.38 100 ASN A C 1
ATOM 742 O O . ASN A 1 100 ? 0.061 -13.623 -4.295 1.00 97.38 100 ASN A O 1
ATOM 746 N N . GLY A 1 101 ? -1.153 -12.428 -5.764 1.00 97.38 101 GLY A N 1
ATOM 747 C CA . GLY A 1 101 ? -2.400 -12.476 -4.995 1.00 97.38 101 GLY A CA 1
ATOM 748 C C . GLY A 1 101 ? -2.321 -11.712 -3.670 1.00 97.38 101 GLY A C 1
ATOM 749 O O . GLY A 1 101 ? -2.915 -12.127 -2.676 1.00 97.38 101 GLY A O 1
ATOM 750 N N . TRP A 1 102 ? -1.526 -10.642 -3.622 1.00 97.31 102 TRP A N 1
ATOM 751 C CA . TRP A 1 102 ? -1.373 -9.797 -2.439 1.00 97.31 102 TRP A CA 1
ATOM 752 C C . TRP A 1 102 ? -2.497 -8.756 -2.336 1.00 97.31 102 TRP A C 1
ATOM 754 O O . TRP A 1 102 ? -3.164 -8.492 -3.338 1.00 97.31 102 TRP A O 1
ATOM 764 N N . PRO A 1 103 ? -2.717 -8.156 -1.145 1.00 97.25 103 PRO A N 1
ATOM 765 C CA . PRO A 1 103 ? -3.716 -7.100 -0.991 1.00 97.25 103 PRO A CA 1
ATOM 766 C C . PRO A 1 103 ? -3.444 -5.939 -1.948 1.00 97.25 103 PRO A C 1
ATOM 768 O O . PRO A 1 103 ? -2.286 -5.602 -2.190 1.00 97.25 103 PRO A O 1
ATOM 771 N N . GLU A 1 104 ? -4.501 -5.363 -2.507 1.00 96.69 104 GLU A N 1
ATOM 772 C CA . GLU A 1 104 ? -4.422 -4.428 -3.628 1.00 96.69 104 GLU A CA 1
ATOM 773 C C . GLU A 1 104 ? -3.734 -3.105 -3.260 1.00 96.69 104 GLU A C 1
ATOM 775 O O . GLU A 1 104 ? -3.998 -2.513 -2.213 1.00 96.69 104 GLU A O 1
ATOM 780 N N . LEU A 1 105 ? -2.870 -2.635 -4.164 1.00 97.88 105 LEU A N 1
ATOM 781 C CA . LEU A 1 105 ? -2.313 -1.285 -4.165 1.00 97.88 105 LEU A CA 1
ATOM 782 C C . LEU A 1 105 ? -2.828 -0.539 -5.396 1.00 97.88 105 LEU A C 1
ATOM 784 O O . LEU A 1 105 ? -2.976 -1.124 -6.467 1.00 97.88 105 LEU A O 1
ATOM 788 N N . SER A 1 106 ? -3.049 0.761 -5.254 1.00 97.06 106 SER A N 1
ATOM 789 C CA . SER A 1 106 ? -3.428 1.664 -6.341 1.00 97.06 106 SER A CA 1
ATOM 790 C C . SER A 1 106 ? -2.414 2.791 -6.489 1.00 97.06 106 SER A C 1
ATOM 792 O O . SER A 1 106 ? -1.791 3.203 -5.514 1.00 97.06 106 SER A O 1
ATOM 794 N N . ILE A 1 107 ? -2.269 3.320 -7.703 1.00 96.88 107 ILE A N 1
ATOM 795 C CA . ILE A 1 107 ? -1.428 4.495 -7.963 1.00 96.88 107 ILE A CA 1
ATOM 796 C C . ILE A 1 107 ? -2.126 5.751 -7.445 1.00 96.88 107 ILE A C 1
ATOM 798 O O . ILE A 1 107 ? -3.295 5.991 -7.750 1.00 96.88 107 ILE A O 1
ATOM 802 N N . ASN A 1 108 ? -1.391 6.564 -6.691 1.00 94.44 108 ASN A N 1
ATOM 803 C CA . ASN A 1 108 ? -1.833 7.858 -6.196 1.00 94.44 108 ASN A CA 1
ATOM 804 C C . ASN A 1 108 ? -1.624 8.946 -7.258 1.00 94.44 108 ASN A C 1
ATOM 806 O O . ASN A 1 108 ? -0.574 9.581 -7.325 1.00 94.44 108 ASN A O 1
ATOM 810 N N . TYR A 1 109 ? -2.634 9.164 -8.100 1.00 87.62 109 TYR A N 1
ATOM 811 C CA . TYR A 1 109 ? -2.614 10.238 -9.092 1.00 87.62 109 TYR A CA 1
ATOM 812 C C . TYR A 1 109 ? -2.843 11.598 -8.426 1.00 87.62 109 TYR A C 1
ATOM 814 O O . TYR A 1 109 ? -3.976 12.075 -8.323 1.00 87.62 109 TYR A O 1
ATOM 822 N N . GLN A 1 110 ? -1.765 12.251 -8.002 1.00 79.00 110 GLN A N 1
ATOM 823 C CA . GLN A 1 110 ? -1.818 13.660 -7.630 1.00 79.00 110 GLN A CA 1
ATOM 824 C C . GLN A 1 110 ? -1.917 14.505 -8.905 1.00 79.00 110 GLN A C 1
ATOM 826 O O . GLN A 1 110 ? -1.052 14.453 -9.776 1.00 79.00 110 GLN A O 1
ATOM 831 N N . ARG A 1 111 ? -3.011 15.258 -9.053 1.00 70.94 111 ARG A N 1
ATOM 832 C CA . ARG A 1 111 ? -3.159 16.229 -10.141 1.00 70.94 111 ARG A CA 1
ATOM 833 C C . ARG A 1 111 ? -2.722 17.595 -9.631 1.00 70.94 111 ARG A C 1
ATOM 835 O O . ARG A 1 111 ? -3.416 18.178 -8.803 1.00 70.94 111 ARG A O 1
ATOM 842 N N . GLU A 1 112 ? -1.629 18.122 -10.167 1.00 69.12 112 GLU A N 1
ATOM 843 C CA . GLU A 1 112 ? -1.297 19.535 -9.997 1.00 69.12 112 GLU A CA 1
ATOM 844 C C . GLU A 1 112 ? -2.320 20.381 -10.772 1.00 69.12 112 GLU A C 1
ATOM 846 O O . GLU A 1 112 ? -2.499 20.220 -11.983 1.00 69.12 112 GLU A O 1
ATOM 851 N N . LEU A 1 113 ? -3.056 21.241 -10.064 1.00 69.81 113 LEU A N 1
ATOM 852 C CA . LEU A 1 113 ? -3.915 22.257 -10.671 1.00 69.81 113 LEU A CA 1
ATOM 853 C C . LEU A 1 113 ? -3.075 23.534 -10.800 1.00 69.81 113 LEU A C 1
ATOM 855 O O . LEU A 1 113 ? -2.748 24.146 -9.785 1.00 69.81 113 LEU A O 1
ATOM 859 N N . PHE A 1 114 ? -2.690 23.876 -12.028 1.00 67.31 114 PHE A N 1
ATOM 860 C CA . PHE A 1 114 ? -1.956 25.098 -12.375 1.00 67.31 114 PHE A CA 1
ATOM 861 C C . PHE A 1 114 ? -2.890 26.288 -12.622 1.00 67.31 114 PHE A C 1
ATOM 863 O O . PHE A 1 114 ? -4.043 26.063 -13.064 1.00 67.31 114 PHE A O 1
#

pLDDT: mean 75.75, std 23.21, range [38.91, 98.25]

Sequence (114 aa):
MRLFPILLSLTAILLSGCAGDARPEPTETTAITQPTAPAPSVPETTGTGEPQLMALTDTQAEAEKLARQYGITLVSWQDGLALFFTEEDPESVVLRGAKNGWPELSINYQRELF

Foldseek 3Di:
DDDDDDDDDDDDDDDDDDDDDDDDDDDDDDDDDDPPPPDPPPPLQADPDDFFKKDFAPDPVVLVVLCVVLVWGFRDDDPRMTTTHDPDDPVVSQVVCVVVVHHGMDTDDDDDDD

Secondary structure (DSSP, 8-state):
---PPP------------------------------PPP--------SSPP-EEEE-SSHHHHHHHHHHHT-EEEEEETTEEEEE-SS-HHHHHHHHHHHTPPP-EE-------